Protein AF-W7BYI8-F1 (afdb_monomer_lite)

Radius of gyration: 18.44 Å; chains: 1; bounding box: 50×30×49 Å

InterPro domains:
  IPR001958 Tetracycline resistance protein TetA/multidrug resistance protein MdtG-like [PR01035] (19-40)
  IPR001958 Tetracycline resistance protein TetA/multidrug resistance protein MdtG-like [PR01035] (49-71)
  IPR011701 Major facilitator superfamily [PF07690] (4-101)
  IPR020846 Major facilitator superfamily domain [PS50850] (1-106)
  IPR036259 MFS transporter superfamily [G3DSA:1.20.1250.20] (1-106)
  IPR036259 MFS transporter superfamily [SSF103473] (2-103)

Foldseek 3Di:
DVVVVCVVDPDPVVVVVVVVVCVVCVCVLVVVLLLLVQPDDPVCSVVVVVVSVVCVVVCVVVLCVVQVVQCVPPNNCRSVVVVVVVVVVVVVCCVPPPDDSDDPDD

Structure (mmCIF, N/CA/C/O backbone):
data_AF-W7BYI8-F1
#
_entry.id   AF-W7BYI8-F1
#
loop_
_atom_site.group_PDB
_atom_site.id
_atom_site.type_symbol
_atom_site.label_atom_id
_atom_site.label_alt_id
_atom_site.label_comp_id
_atom_site.label_asym_id
_atom_site.label_entity_id
_atom_site.label_seq_id
_atom_site.pdbx_PDB_ins_code
_atom_site.Cartn_x
_atom_site.Cartn_y
_atom_site.Cartn_z
_atom_site.occupancy
_atom_site.B_iso_or_equiv
_atom_site.auth_seq_id
_atom_site.auth_comp_id
_atom_site.auth_asym_id
_atom_site.auth_atom_id
_atom_site.pdbx_PDB_model_num
ATOM 1 N N . MET A 1 1 ? 19.521 18.138 -16.900 1.00 53.38 1 MET A N 1
ATOM 2 C CA . MET A 1 1 ? 20.065 16.925 -17.551 1.00 53.38 1 MET A CA 1
ATOM 3 C C . MET A 1 1 ? 19.150 15.713 -17.394 1.00 53.38 1 MET A C 1
ATOM 5 O O . MET A 1 1 ? 18.642 15.268 -18.409 1.00 53.38 1 MET A O 1
ATOM 9 N N . GLY A 1 2 ? 18.841 15.229 -16.179 1.00 57.44 2 GLY A N 1
ATOM 10 C CA . GLY A 1 2 ? 17.956 14.059 -15.981 1.00 57.44 2 GLY A CA 1
ATOM 11 C C . GLY A 1 2 ? 16.568 14.185 -16.628 1.00 57.44 2 GLY A C 1
ATOM 12 O O . GLY A 1 2 ? 16.195 13.345 -17.437 1.00 57.44 2 GLY A O 1
ATOM 13 N N . PHE A 1 3 ? 15.856 15.294 -16.388 1.00 60.09 3 PHE A N 1
ATOM 14 C CA . PHE A 1 3 ? 14.568 15.586 -17.045 1.00 60.09 3 PHE A CA 1
ATOM 15 C C . PHE A 1 3 ? 14.652 15.672 -18.580 1.00 60.09 3 PHE A C 1
ATOM 17 O O . PHE A 1 3 ? 13.682 15.387 -19.270 1.00 60.09 3 PHE A O 1
ATOM 24 N N . PHE A 1 4 ? 15.823 16.027 -19.114 1.00 56.53 4 PHE A N 1
ATOM 25 C CA . PHE A 1 4 ? 16.066 16.151 -20.552 1.00 56.53 4 PHE A CA 1
ATOM 26 C C . PHE A 1 4 ? 16.215 14.771 -21.214 1.00 56.53 4 PHE A C 1
ATOM 28 O O . PHE A 1 4 ? 15.700 14.549 -22.302 1.00 56.53 4 PHE A O 1
ATOM 35 N N . VAL A 1 5 ? 16.857 13.823 -20.520 1.00 59.41 5 VAL A N 1
ATOM 36 C CA . VAL A 1 5 ? 16.989 12.417 -20.945 1.00 59.41 5 VAL A CA 1
ATOM 37 C C . VAL A 1 5 ? 15.654 11.676 -20.820 1.00 59.41 5 VAL A C 1
ATOM 3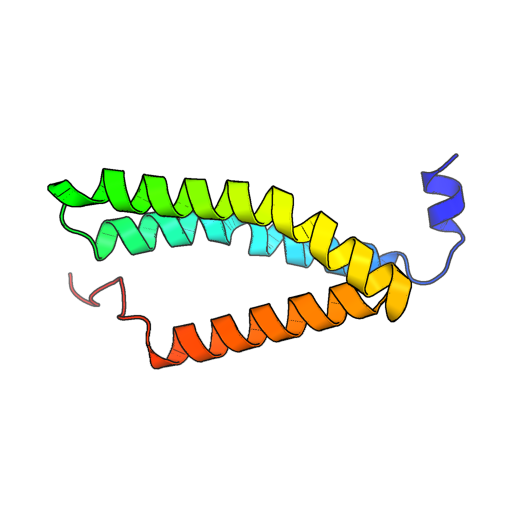9 O O . VAL A 1 5 ? 15.285 10.930 -21.722 1.00 59.41 5 VAL A O 1
ATOM 42 N N . PHE A 1 6 ? 14.883 11.947 -19.760 1.00 58.19 6 PHE A N 1
ATOM 43 C CA . PHE A 1 6 ? 13.503 11.469 -19.625 1.00 58.19 6 PHE A CA 1
ATOM 44 C C . PHE A 1 6 ? 12.610 11.963 -20.778 1.00 58.19 6 PHE A C 1
ATOM 46 O O . PHE A 1 6 ? 11.805 11.187 -21.276 1.00 58.19 6 PHE A O 1
ATOM 53 N N . GLY A 1 7 ? 12.810 13.206 -21.244 1.00 59.34 7 GLY A N 1
ATOM 54 C CA . GLY A 1 7 ? 12.135 13.846 -22.388 1.00 59.34 7 GLY A CA 1
ATOM 55 C C . GLY A 1 7 ? 12.207 13.099 -23.723 1.00 59.34 7 GLY A C 1
ATOM 56 O O . GLY A 1 7 ? 11.279 13.180 -24.524 1.00 59.34 7 GLY A O 1
ATOM 57 N N . ILE A 1 8 ? 13.313 12.391 -23.964 1.00 64.12 8 ILE A N 1
ATOM 58 C CA . ILE A 1 8 ? 13.640 11.760 -25.254 1.00 64.12 8 ILE A CA 1
ATOM 59 C C . ILE A 1 8 ? 13.187 10.284 -25.285 1.00 64.12 8 ILE A C 1
ATOM 61 O O . ILE A 1 8 ? 13.002 9.710 -26.358 1.00 64.12 8 ILE A O 1
ATOM 65 N N . GLY A 1 9 ? 12.968 9.667 -24.117 1.00 56.25 9 GLY A N 1
ATOM 66 C CA . GLY A 1 9 ? 12.495 8.288 -23.979 1.00 56.25 9 GLY A CA 1
ATOM 67 C C . GLY A 1 9 ? 10.972 8.179 -24.098 1.00 56.25 9 GLY A C 1
ATOM 68 O O . GLY A 1 9 ? 10.229 8.850 -23.385 1.00 56.25 9 GLY A O 1
ATOM 69 N N . GLY A 1 10 ? 10.495 7.328 -25.008 1.00 66.19 10 GLY A N 1
ATOM 70 C CA . GLY A 1 10 ? 9.071 7.150 -25.296 1.00 66.19 10 GLY A CA 1
ATOM 71 C C . GLY A 1 10 ? 8.201 6.800 -24.077 1.00 66.19 10 GLY A C 1
ATOM 72 O O . GLY A 1 10 ? 8.622 6.082 -23.174 1.00 66.19 10 GLY A O 1
ATOM 73 N N . ALA A 1 11 ? 6.954 7.292 -24.125 1.00 66.69 11 ALA A N 1
ATOM 74 C CA . ALA A 1 11 ? 5.849 7.108 -23.170 1.00 66.69 11 ALA A CA 1
ATOM 75 C C . ALA A 1 11 ? 5.918 7.864 -21.821 1.00 66.69 11 ALA A C 1
ATOM 77 O O . ALA A 1 11 ? 5.249 7.480 -20.865 1.00 66.69 11 ALA A O 1
ATOM 78 N N . LEU A 1 12 ? 6.607 9.012 -21.749 1.00 74.19 12 LEU A N 1
ATOM 79 C CA . LEU A 1 12 ? 6.528 9.944 -20.604 1.00 74.19 12 LEU A CA 1
ATOM 80 C C . LEU A 1 12 ? 5.102 10.280 -20.154 1.00 74.19 12 LEU A C 1
ATOM 82 O O . LEU A 1 12 ? 4.831 10.398 -18.962 1.00 74.19 12 LEU A O 1
ATOM 86 N N . TRP A 1 13 ? 4.189 10.437 -21.110 1.00 79.44 13 TRP A N 1
ATOM 87 C CA . TRP A 1 13 ? 2.795 10.748 -20.819 1.00 79.44 13 TRP A CA 1
ATOM 88 C C . TRP A 1 13 ? 2.126 9.657 -19.967 1.00 79.44 13 TRP A C 1
ATOM 90 O O . TRP A 1 13 ? 1.285 9.986 -19.138 1.00 79.44 13 TRP A O 1
ATOM 100 N N . VAL A 1 14 ? 2.532 8.385 -20.106 1.00 77.31 14 VAL A N 1
ATOM 101 C CA . VAL A 1 14 ? 2.022 7.263 -19.297 1.00 77.31 14 VAL A CA 1
ATOM 102 C C . VAL A 1 14 ? 2.487 7.400 -17.852 1.00 77.31 14 VAL A C 1
ATOM 104 O O . VAL A 1 14 ? 1.702 7.192 -16.931 1.00 77.31 14 VAL A O 1
ATOM 107 N N . LEU A 1 15 ? 3.741 7.806 -17.639 1.00 79.56 15 LEU A N 1
ATOM 108 C CA . LEU A 1 15 ? 4.270 8.073 -16.299 1.00 79.56 15 LEU A CA 1
ATOM 109 C C . LEU A 1 15 ? 3.546 9.251 -15.639 1.00 79.56 15 LEU A C 1
ATOM 111 O O . LEU A 1 15 ? 3.180 9.167 -14.467 1.00 79.56 15 LEU A O 1
ATOM 115 N N . PHE A 1 16 ? 3.300 10.330 -16.388 1.00 83.31 16 PHE A N 1
ATOM 116 C CA . PHE A 1 16 ? 2.522 11.467 -15.892 1.00 83.31 16 PHE A CA 1
ATOM 117 C C . PHE A 1 16 ? 1.078 11.077 -15.573 1.00 83.31 16 PHE A C 1
ATOM 119 O O . PHE A 1 16 ? 0.594 11.410 -14.495 1.00 83.31 16 PHE A O 1
ATOM 126 N N . ALA A 1 17 ? 0.411 10.333 -16.459 1.00 83.12 17 ALA A N 1
ATOM 127 C CA . ALA A 1 17 ? -0.938 9.829 -16.222 1.00 83.12 17 ALA A CA 1
ATOM 128 C C . ALA A 1 17 ? -0.991 8.948 -14.964 1.00 83.12 17 ALA A C 1
ATOM 130 O O . ALA A 1 17 ? -1.844 9.162 -14.106 1.00 83.12 17 ALA A O 1
ATOM 131 N N . GLY A 1 18 ? -0.032 8.030 -14.804 1.00 82.00 18 GLY A N 1
ATOM 132 C CA . GLY A 1 18 ? 0.096 7.203 -13.604 1.00 82.00 18 GLY A CA 1
ATOM 133 C C . GLY A 1 18 ? 0.250 8.037 -12.332 1.00 82.00 18 GLY A C 1
ATOM 134 O O . GLY A 1 18 ? -0.449 7.797 -11.354 1.00 82.00 18 GLY A O 1
ATOM 135 N N . ARG A 1 19 ? 1.085 9.081 -12.359 1.00 83.12 19 ARG A N 1
ATOM 136 C CA . ARG A 1 19 ? 1.290 9.967 -11.202 1.00 83.12 19 ARG A CA 1
ATOM 137 C C . ARG A 1 19 ? 0.084 10.826 -10.858 1.00 83.12 19 ARG A C 1
ATOM 139 O O . ARG A 1 19 ? -0.152 11.086 -9.682 1.00 83.12 19 ARG A O 1
ATOM 146 N N . ILE A 1 20 ? -0.674 11.259 -11.860 1.00 86.00 20 ILE A N 1
ATOM 147 C CA . ILE A 1 20 ? -1.932 11.976 -11.641 1.00 86.00 20 ILE A CA 1
ATOM 148 C C . ILE A 1 20 ? -2.936 11.049 -10.955 1.00 86.00 20 ILE A C 1
ATOM 150 O O . ILE A 1 20 ? -3.539 11.447 -9.961 1.00 86.00 20 ILE A O 1
ATOM 154 N N . ILE A 1 21 ? -3.075 9.811 -11.439 1.00 83.56 21 ILE A N 1
ATOM 155 C CA . ILE A 1 21 ? -3.959 8.812 -10.827 1.00 83.56 21 ILE A CA 1
ATOM 156 C C . ILE A 1 21 ? -3.521 8.533 -9.386 1.00 83.56 21 ILE A C 1
ATOM 158 O O . ILE A 1 21 ? -4.346 8.651 -8.484 1.00 83.56 21 ILE A O 1
ATOM 162 N N . GLU A 1 22 ? -2.231 8.262 -9.154 1.00 79.75 22 GLU A N 1
ATOM 163 C CA . GLU A 1 22 ? -1.682 8.064 -7.804 1.00 79.75 22 GLU A CA 1
ATOM 164 C C . GLU A 1 22 ? -1.991 9.256 -6.891 1.00 79.75 22 GLU A C 1
ATOM 166 O O . GLU A 1 22 ? -2.456 9.063 -5.768 1.00 79.75 22 GLU A O 1
ATOM 171 N N . GLY A 1 23 ? -1.799 10.484 -7.382 1.00 82.31 23 GLY A N 1
ATOM 172 C CA . GLY A 1 23 ? -2.087 11.708 -6.639 1.00 82.31 23 GLY A CA 1
ATOM 173 C C . GLY A 1 23 ? -3.560 11.844 -6.254 1.00 82.31 23 GLY A C 1
ATOM 174 O O . GLY A 1 23 ? -3.862 12.143 -5.100 1.00 82.31 23 GLY A O 1
ATOM 175 N N . ILE A 1 24 ? -4.478 11.562 -7.183 1.00 83.75 24 ILE A N 1
ATOM 176 C CA . ILE A 1 24 ? -5.927 11.578 -6.920 1.00 83.75 24 ILE A CA 1
ATOM 177 C C . ILE A 1 24 ? -6.296 10.509 -5.881 1.00 83.75 24 ILE A C 1
ATOM 179 O O . ILE A 1 24 ? -7.089 10.769 -4.978 1.00 83.75 24 ILE A O 1
ATOM 183 N N . THR A 1 25 ? -5.682 9.326 -5.958 1.00 80.94 25 THR A N 1
ATOM 184 C CA . THR A 1 25 ? -5.889 8.242 -4.983 1.00 80.94 25 THR A CA 1
ATOM 185 C C . THR A 1 25 ? -5.126 8.435 -3.668 1.00 80.94 25 THR A C 1
ATOM 187 O O . THR A 1 25 ? -5.336 7.686 -2.720 1.00 80.94 25 THR A O 1
ATOM 190 N N . GLY A 1 26 ? -4.264 9.448 -3.554 1.00 75.81 26 GLY A N 1
ATOM 191 C CA . GLY A 1 26 ? -3.394 9.641 -2.389 1.00 75.81 26 GLY A CA 1
ATOM 192 C C . GLY A 1 26 ? -4.143 9.894 -1.074 1.00 75.81 26 GLY A C 1
ATOM 193 O O . GLY A 1 26 ? -3.597 9.668 0.005 1.00 75.81 26 GLY A O 1
ATOM 194 N N . GLY A 1 27 ? -5.410 10.315 -1.145 1.00 79.00 27 GLY A N 1
ATOM 195 C CA . GLY A 1 27 ? -6.265 10.565 0.019 1.00 79.00 27 GLY A CA 1
ATOM 196 C C . GLY A 1 27 ? -6.778 9.314 0.745 1.00 79.00 27 GLY A C 1
ATOM 197 O O . GLY A 1 27 ? -7.407 9.454 1.794 1.00 79.00 27 GLY A O 1
ATOM 198 N N . SER A 1 28 ? -6.516 8.100 0.242 1.00 82.00 28 SER A N 1
ATOM 199 C CA . SER A 1 28 ? -7.087 6.858 0.790 1.00 82.00 28 SER A CA 1
ATOM 200 C C . SER A 1 28 ? -6.783 6.627 2.272 1.00 82.00 28 SER A C 1
ATOM 202 O O . SER A 1 28 ? -7.627 6.096 2.988 1.00 82.00 28 SER A O 1
ATOM 204 N N . ILE A 1 29 ? -5.614 7.051 2.763 1.00 82.94 29 ILE A N 1
ATOM 205 C CA . ILE A 1 29 ? -5.254 6.896 4.182 1.00 82.94 29 ILE A CA 1
ATOM 206 C C . ILE A 1 29 ? -6.214 7.698 5.071 1.00 82.94 29 ILE A C 1
ATOM 208 O O . ILE A 1 29 ? -6.736 7.162 6.046 1.00 82.94 29 ILE A O 1
ATOM 212 N N . SER A 1 30 ? -6.512 8.949 4.712 1.00 85.31 30 SER A N 1
ATOM 213 C CA . SER A 1 30 ? -7.465 9.786 5.451 1.00 85.31 30 SER A CA 1
ATOM 214 C C . SER A 1 30 ? -8.868 9.175 5.461 1.00 85.31 30 SER A C 1
ATOM 216 O O . SER A 1 30 ? -9.530 9.177 6.498 1.00 85.31 30 SER A O 1
ATOM 218 N N . THR A 1 31 ? -9.300 8.590 4.339 1.00 86.88 31 THR A N 1
ATOM 219 C CA . THR A 1 31 ? -10.578 7.869 4.245 1.00 86.88 31 THR A CA 1
ATOM 220 C C . THR A 1 31 ? -10.613 6.644 5.159 1.00 86.88 31 THR A C 1
ATOM 222 O O . THR A 1 31 ? -11.620 6.421 5.822 1.00 86.88 31 THR A O 1
ATOM 225 N N . ILE A 1 32 ? -9.518 5.882 5.259 1.00 85.81 32 ILE A N 1
ATOM 226 C CA . ILE A 1 32 ? -9.414 4.729 6.172 1.00 85.81 32 ILE A CA 1
ATOM 227 C C . ILE A 1 32 ? -9.564 5.175 7.631 1.00 85.81 32 ILE A C 1
ATOM 229 O O . ILE A 1 32 ? -10.304 4.552 8.393 1.00 85.81 32 ILE A O 1
ATOM 233 N N . PHE A 1 33 ? -8.899 6.261 8.032 1.00 87.31 33 PHE A N 1
ATOM 234 C CA . PHE A 1 33 ? -9.033 6.792 9.391 1.00 87.31 33 PHE A CA 1
ATOM 235 C C . PHE A 1 33 ? -10.456 7.277 9.690 1.00 87.31 33 PHE A C 1
ATOM 237 O O . PHE A 1 33 ? -10.964 6.989 10.773 1.00 87.31 33 PHE A O 1
ATOM 244 N N . ALA A 1 34 ? -11.109 7.959 8.742 1.00 88.06 34 ALA A N 1
ATOM 245 C CA . ALA A 1 34 ? -12.507 8.371 8.877 1.00 88.06 34 ALA A CA 1
ATOM 246 C C . ALA A 1 34 ? -13.441 7.156 9.015 1.00 88.06 34 ALA A C 1
ATOM 248 O O . ALA A 1 34 ? -14.202 7.073 9.973 1.00 88.06 34 ALA A O 1
ATOM 249 N N . TYR A 1 35 ? -13.284 6.157 8.143 1.00 87.69 35 TYR A N 1
ATOM 250 C CA . TYR A 1 35 ? -14.040 4.907 8.191 1.00 87.69 35 TYR A CA 1
ATOM 251 C C . TYR A 1 35 ? -13.922 4.218 9.558 1.00 87.69 35 TYR A C 1
ATOM 253 O O . TYR A 1 35 ? -14.929 3.905 10.193 1.00 87.69 35 TYR A O 1
ATOM 261 N N . PHE A 1 36 ? -12.696 4.028 10.064 1.00 86.06 36 PHE A N 1
ATOM 262 C CA . PHE A 1 36 ? -12.489 3.426 11.384 1.00 86.06 36 PHE A CA 1
ATOM 263 C C . PHE A 1 36 ? -13.010 4.299 12.525 1.00 86.06 36 PHE A C 1
ATOM 265 O O . PHE A 1 36 ? -13.415 3.750 13.549 1.00 86.06 36 PHE A O 1
ATOM 272 N N . ALA A 1 37 ? -13.023 5.625 12.378 1.00 86.50 37 ALA A N 1
ATOM 273 C CA . ALA A 1 37 ? -13.652 6.502 13.358 1.00 86.50 37 ALA A CA 1
ATOM 274 C C . ALA A 1 37 ? -15.161 6.227 13.453 1.00 86.50 37 ALA A C 1
ATOM 276 O O . ALA A 1 37 ? -15.682 6.139 14.566 1.00 86.50 37 ALA A O 1
ATOM 277 N N . ASP A 1 38 ? -15.834 6.034 12.320 1.00 86.38 38 ASP A N 1
ATOM 278 C CA . ASP A 1 38 ? -17.287 5.849 12.262 1.00 86.38 38 ASP A CA 1
ATOM 279 C C . ASP A 1 38 ? -17.730 4.486 12.813 1.00 86.38 38 ASP A C 1
ATOM 281 O O . ASP A 1 38 ? -18.702 4.411 13.566 1.00 86.38 38 ASP A O 1
ATOM 285 N N . ILE A 1 39 ? -16.988 3.411 12.518 1.00 84.75 39 ILE A N 1
ATOM 286 C CA . ILE A 1 39 ? -17.379 2.044 12.913 1.00 84.75 39 ILE A CA 1
ATOM 287 C C . ILE A 1 39 ? -16.850 1.594 14.288 1.00 84.75 39 ILE A C 1
ATOM 289 O O . ILE A 1 39 ? -17.268 0.554 14.798 1.00 84.75 39 ILE A O 1
ATOM 293 N N . THR A 1 40 ? -15.909 2.332 14.893 1.00 85.94 40 THR A N 1
ATOM 294 C CA . THR A 1 40 ? -15.218 1.908 16.127 1.00 85.94 40 THR A CA 1
ATOM 295 C C . THR A 1 40 ? -15.668 2.722 17.348 1.00 85.94 40 THR A C 1
ATOM 297 O O . THR A 1 40 ? -15.618 3.959 17.300 1.00 85.94 40 THR A O 1
ATOM 300 N N . PRO A 1 41 ? -15.998 2.068 18.484 1.00 86.38 41 PRO A N 1
ATOM 301 C CA . PRO A 1 41 ? -16.289 2.744 19.748 1.00 86.38 41 PRO A CA 1
ATOM 302 C C . PRO A 1 41 ? -15.153 3.680 20.203 1.00 86.38 41 PRO A C 1
ATOM 304 O O . PRO A 1 41 ? -13.977 3.322 20.037 1.00 86.38 41 PRO A O 1
ATOM 307 N N . PRO A 1 42 ? -15.460 4.849 20.801 1.00 85.00 42 PRO A N 1
ATOM 308 C CA . PRO A 1 42 ? -14.468 5.863 21.170 1.00 85.00 42 PRO A CA 1
ATOM 309 C C . PRO A 1 42 ? -13.296 5.333 22.001 1.00 85.00 42 PRO A C 1
ATOM 311 O O . PRO A 1 42 ? -12.156 5.742 21.788 1.00 85.00 42 PRO A O 1
ATOM 314 N N . GLU A 1 43 ? -13.555 4.379 22.894 1.00 88.94 43 GLU A N 1
ATOM 315 C CA . GLU A 1 43 ? -12.570 3.809 23.818 1.00 88.94 43 GLU A CA 1
ATOM 316 C C . GLU A 1 43 ? -11.514 2.963 23.092 1.00 88.94 43 GLU A C 1
ATOM 318 O O . GLU A 1 43 ? -10.401 2.789 23.588 1.00 88.94 43 GLU A O 1
ATOM 323 N N . GLN A 1 44 ? -11.844 2.435 21.908 1.00 89.62 44 GLN A N 1
ATOM 324 C CA . GLN A 1 44 ? -10.955 1.569 21.131 1.00 89.62 44 GLN A CA 1
ATOM 325 C C . GLN A 1 44 ? -10.302 2.281 19.940 1.00 89.62 44 GLN A C 1
ATOM 327 O O . GLN A 1 44 ? -9.321 1.762 19.403 1.00 89.62 44 GLN A O 1
ATOM 332 N N . ARG A 1 45 ? -10.772 3.471 19.536 1.00 87.12 45 ARG A N 1
ATOM 333 C CA . ARG A 1 45 ? -10.272 4.194 18.347 1.00 87.12 45 ARG A CA 1
ATOM 334 C C . ARG A 1 45 ? -8.755 4.359 18.335 1.00 87.12 45 ARG A C 1
ATOM 336 O O . ARG A 1 45 ? -8.120 4.048 17.332 1.00 87.12 45 ARG A O 1
ATOM 343 N N . THR A 1 46 ? -8.160 4.746 19.464 1.00 89.56 46 THR A N 1
ATOM 344 C CA . THR A 1 46 ? -6.701 4.905 19.590 1.00 89.56 46 THR A CA 1
ATOM 345 C C . THR A 1 46 ? -5.947 3.617 19.258 1.00 89.56 46 THR A C 1
ATOM 347 O O . THR A 1 46 ? -4.917 3.658 18.588 1.00 89.56 46 THR A O 1
ATOM 350 N N . LYS A 1 47 ? -6.478 2.455 19.663 1.00 90.12 47 LYS A N 1
ATOM 351 C CA . LYS A 1 47 ? -5.884 1.151 19.348 1.00 90.12 47 LYS A CA 1
ATOM 352 C C . LYS A 1 47 ? -5.940 0.877 17.845 1.00 90.12 47 LYS A C 1
ATOM 354 O O . LYS A 1 47 ? -4.920 0.516 17.268 1.00 90.12 47 LYS A O 1
ATOM 359 N N . TYR A 1 48 ? -7.096 1.064 17.206 1.00 88.50 48 TYR A N 1
ATOM 360 C CA . TYR A 1 48 ? -7.251 0.829 15.763 1.00 88.50 48 TYR A CA 1
ATOM 361 C C . TYR A 1 48 ? -6.420 1.802 14.921 1.00 88.50 48 TYR A C 1
ATOM 363 O O . TYR A 1 48 ? -5.755 1.379 13.980 1.00 88.50 48 TYR A O 1
ATOM 371 N N . PHE A 1 49 ? -6.358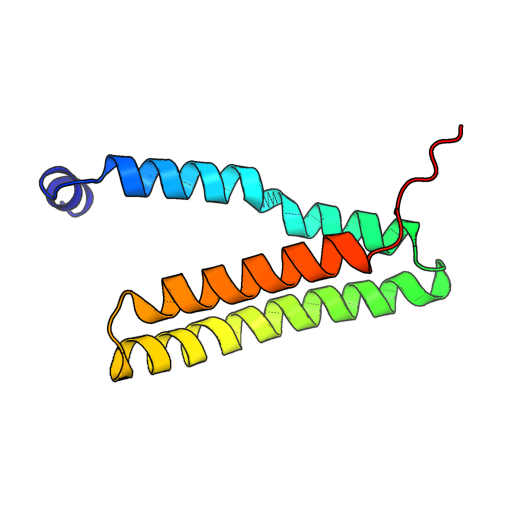 3.078 15.300 1.00 90.62 49 PHE A N 1
ATOM 372 C CA . PHE A 1 49 ? -5.499 4.061 14.634 1.00 90.62 49 PHE A CA 1
ATOM 373 C C . PHE A 1 49 ? -4.011 3.718 14.781 1.00 90.62 49 PHE A C 1
ATOM 375 O O . PHE A 1 49 ? -3.237 3.875 13.831 1.00 90.62 49 PHE A O 1
ATOM 382 N N . GLY A 1 50 ? -3.620 3.181 15.941 1.00 92.12 50 GLY A N 1
ATOM 383 C CA . GLY A 1 50 ? -2.294 2.610 16.162 1.00 92.12 50 GLY A CA 1
ATOM 384 C C . GLY A 1 50 ? -1.996 1.439 15.221 1.00 92.12 50 GLY A C 1
ATOM 385 O O . GLY A 1 50 ? -0.929 1.408 14.614 1.00 92.12 50 GLY A O 1
ATOM 386 N N . TRP A 1 51 ? -2.950 0.521 15.027 1.00 91.56 51 TRP A N 1
ATOM 387 C CA . TRP A 1 51 ? -2.813 -0.589 14.075 1.00 91.56 51 TRP A CA 1
ATOM 388 C C . TRP A 1 51 ? -2.682 -0.120 12.627 1.00 91.56 51 TRP A C 1
ATOM 390 O O . TRP A 1 51 ? -1.788 -0.594 11.930 1.00 91.56 51 TRP A O 1
ATOM 400 N N . VAL A 1 52 ? -3.509 0.833 12.184 1.00 90.50 52 VAL A N 1
ATOM 401 C CA . VAL A 1 52 ? -3.413 1.413 10.831 1.00 90.50 52 VAL A CA 1
ATOM 402 C C . VAL A 1 52 ? -2.025 2.023 10.609 1.00 90.50 52 VAL A C 1
ATOM 404 O O . VAL A 1 52 ? -1.381 1.758 9.594 1.00 90.50 52 VAL A O 1
ATOM 407 N N . SER A 1 53 ? -1.517 2.766 11.596 1.00 89.94 53 SER A N 1
ATOM 408 C CA . SER A 1 53 ? -0.182 3.377 11.539 1.00 89.94 53 SER A CA 1
ATOM 409 C C . SER A 1 53 ? 0.941 2.331 11.535 1.00 89.94 53 SER A C 1
ATOM 411 O O . SER A 1 53 ? 1.903 2.450 10.775 1.00 89.94 53 SER A O 1
ATOM 413 N N . ALA A 1 54 ? 0.809 1.273 12.339 1.00 93.19 54 ALA A N 1
ATOM 414 C CA . ALA A 1 54 ? 1.764 0.169 12.378 1.00 93.19 54 ALA A CA 1
ATOM 415 C C . ALA A 1 54 ? 1.803 -0.598 11.048 1.00 93.19 54 ALA A C 1
ATOM 417 O O . ALA A 1 54 ? 2.886 -0.909 10.555 1.00 93.19 54 ALA A O 1
ATOM 418 N N . MET A 1 55 ? 0.643 -0.854 10.435 1.00 91.19 55 MET A N 1
ATOM 419 C CA . MET A 1 55 ? 0.556 -1.488 9.118 1.00 91.19 55 MET A CA 1
ATOM 420 C C . MET A 1 55 ? 1.168 -0.615 8.021 1.00 91.19 55 MET A C 1
ATOM 422 O O . MET A 1 55 ? 1.882 -1.142 7.172 1.00 91.19 55 MET A O 1
ATOM 426 N N . ALA A 1 56 ? 0.964 0.706 8.057 1.00 89.19 56 ALA A N 1
ATOM 427 C CA . ALA A 1 56 ? 1.595 1.629 7.110 1.00 89.19 56 ALA A CA 1
ATOM 428 C C . ALA A 1 56 ? 3.133 1.603 7.217 1.00 89.19 56 ALA A C 1
ATOM 430 O O . ALA A 1 56 ? 3.835 1.515 6.204 1.00 89.19 56 ALA A O 1
ATOM 431 N N . GLY A 1 57 ? 3.663 1.610 8.445 1.00 90.25 57 GLY A N 1
ATOM 432 C CA . GLY A 1 57 ? 5.101 1.485 8.697 1.00 90.25 57 GLY A CA 1
ATOM 433 C C . GLY A 1 57 ? 5.655 0.130 8.255 1.00 90.25 57 GLY A C 1
ATOM 434 O O . GLY A 1 57 ? 6.621 0.068 7.497 1.00 90.25 57 GLY A O 1
ATOM 435 N N . ALA A 1 58 ? 5.006 -0.963 8.659 1.00 93.62 58 ALA A N 1
ATOM 436 C CA . ALA A 1 58 ? 5.415 -2.316 8.290 1.00 93.62 58 ALA A CA 1
ATOM 437 C C . ALA A 1 58 ? 5.362 -2.532 6.769 1.00 93.62 58 ALA A C 1
ATOM 439 O O . ALA A 1 58 ? 6.295 -3.088 6.191 1.00 93.62 58 ALA A O 1
ATOM 440 N N . GLY A 1 59 ? 4.315 -2.038 6.104 1.00 90.19 59 GLY A N 1
ATOM 441 C CA . GLY A 1 59 ? 4.173 -2.079 4.650 1.00 90.19 59 GLY A CA 1
ATOM 442 C C . GLY A 1 59 ? 5.280 -1.311 3.929 1.00 90.19 59 GLY A C 1
ATOM 443 O O . GLY A 1 59 ? 5.798 -1.794 2.927 1.00 90.19 59 GLY A O 1
ATOM 444 N N . SER A 1 60 ? 5.715 -0.172 4.475 1.00 89.50 60 SER A N 1
ATOM 445 C CA . SER A 1 60 ? 6.823 0.614 3.910 1.00 89.50 60 SER A CA 1
ATOM 446 C C . SER A 1 60 ? 8.169 -0.115 3.970 1.00 89.50 60 SER A C 1
ATOM 448 O O . SER A 1 60 ? 9.028 0.124 3.128 1.00 89.50 60 SER A O 1
ATOM 450 N N . ILE A 1 61 ? 8.355 -1.016 4.940 1.00 93.94 61 ILE A N 1
ATOM 451 C CA . ILE A 1 61 ? 9.564 -1.842 5.066 1.00 93.94 61 ILE A CA 1
ATOM 452 C C . ILE A 1 61 ? 9.449 -3.088 4.182 1.00 93.94 61 ILE A C 1
ATOM 454 O O . ILE A 1 61 ? 10.346 -3.385 3.398 1.00 93.94 61 ILE A O 1
ATOM 458 N N . MET A 1 62 ? 8.330 -3.809 4.282 1.00 93.19 62 MET A N 1
ATOM 459 C CA . MET A 1 62 ? 8.122 -5.063 3.554 1.00 93.19 62 MET A CA 1
ATOM 460 C C . MET A 1 62 ? 7.965 -4.849 2.045 1.00 93.19 62 MET A C 1
ATOM 462 O O . MET A 1 62 ? 8.410 -5.687 1.263 1.00 93.19 62 MET A O 1
ATOM 466 N N . GLY A 1 63 ? 7.362 -3.734 1.625 1.00 89.56 63 GLY A N 1
ATOM 467 C CA . GLY A 1 63 ? 7.088 -3.419 0.223 1.00 89.56 63 GLY A CA 1
ATOM 468 C C . GLY A 1 63 ? 8.347 -3.422 -0.650 1.00 89.56 63 GLY A C 1
ATOM 469 O O . GLY A 1 63 ? 8.407 -4.211 -1.595 1.00 89.56 63 GLY A O 1
ATOM 470 N N . PRO A 1 64 ? 9.381 -2.615 -0.338 1.00 91.94 64 PRO A N 1
ATOM 471 C CA . PRO A 1 64 ? 10.640 -2.614 -1.081 1.00 91.94 64 PRO A CA 1
ATOM 472 C C . PRO A 1 64 ? 11.374 -3.955 -1.033 1.00 91.94 64 PRO A C 1
ATOM 474 O O . PRO A 1 64 ? 11.944 -4.368 -2.040 1.00 91.94 64 PRO A O 1
ATOM 477 N N . THR A 1 65 ? 11.343 -4.665 0.099 1.00 93.62 65 THR A N 1
ATOM 478 C CA . THR A 1 65 ? 11.991 -5.978 0.226 1.00 93.62 65 THR A CA 1
ATOM 479 C C . THR A 1 65 ? 11.346 -7.011 -0.696 1.00 93.62 65 THR A C 1
ATOM 481 O O . THR A 1 65 ? 12.039 -7.642 -1.494 1.00 93.62 65 THR A O 1
ATOM 484 N N . ILE A 1 66 ? 10.020 -7.159 -0.639 1.00 93.06 66 ILE A N 1
ATOM 485 C CA . ILE A 1 66 ? 9.279 -8.105 -1.485 1.00 93.06 66 ILE A CA 1
ATOM 486 C C . ILE A 1 66 ? 9.376 -7.682 -2.954 1.00 93.06 66 ILE A C 1
ATOM 488 O O . ILE A 1 66 ? 9.650 -8.513 -3.819 1.00 93.06 66 ILE A O 1
ATOM 492 N N . GLY A 1 67 ? 9.223 -6.388 -3.242 1.00 90.94 67 GLY A N 1
ATOM 493 C CA . GLY A 1 67 ? 9.350 -5.846 -4.593 1.00 90.94 67 GLY A CA 1
ATOM 494 C C . GLY A 1 67 ? 10.737 -6.073 -5.194 1.00 90.94 67 GLY A C 1
ATOM 495 O O . GLY A 1 67 ? 10.842 -6.473 -6.349 1.00 90.94 67 GLY A O 1
ATOM 496 N N . GLY A 1 68 ? 11.805 -5.896 -4.414 1.00 91.12 68 GLY A N 1
ATOM 497 C CA . GLY A 1 68 ? 13.177 -6.149 -4.858 1.00 91.12 68 GLY A CA 1
ATOM 498 C C . GLY A 1 68 ? 13.438 -7.625 -5.168 1.00 91.12 68 GLY A C 1
ATOM 499 O O . GLY A 1 68 ? 14.034 -7.946 -6.198 1.00 91.12 68 GLY A O 1
ATOM 500 N N . LEU A 1 69 ? 12.936 -8.532 -4.325 1.00 93.06 69 LEU A N 1
ATOM 501 C CA . LEU A 1 69 ? 13.040 -9.978 -4.556 1.00 93.06 69 LEU A CA 1
ATOM 502 C C . LEU A 1 69 ? 12.271 -10.409 -5.812 1.00 93.06 69 LEU A C 1
ATOM 504 O O . LEU A 1 69 ? 12.799 -11.153 -6.640 1.00 93.06 69 LEU A O 1
ATOM 508 N N . LEU A 1 70 ? 11.051 -9.897 -5.993 1.00 91.50 70 LEU A N 1
ATOM 509 C CA . LEU A 1 70 ? 10.245 -10.160 -7.187 1.00 91.50 70 LEU A CA 1
ATOM 510 C C . LEU A 1 70 ? 10.906 -9.603 -8.451 1.00 91.50 70 LEU A C 1
ATOM 512 O O . LEU A 1 70 ? 10.959 -10.299 -9.463 1.00 91.50 70 LEU A O 1
ATOM 516 N N . ALA A 1 71 ? 11.462 -8.390 -8.386 1.00 91.00 71 ALA A N 1
ATOM 517 C CA . ALA A 1 71 ? 12.171 -7.781 -9.507 1.00 91.00 71 ALA A CA 1
ATOM 518 C C . ALA A 1 71 ? 13.409 -8.589 -9.920 1.00 91.00 71 ALA A C 1
ATOM 520 O O . ALA A 1 71 ? 13.671 -8.740 -11.112 1.00 91.00 71 ALA A O 1
ATOM 521 N N . THR A 1 72 ? 14.143 -9.133 -8.944 1.00 91.19 72 THR A N 1
ATOM 522 C CA . THR A 1 72 ? 15.367 -9.912 -9.187 1.00 91.19 72 THR A CA 1
ATOM 523 C C . THR A 1 72 ? 15.071 -11.252 -9.863 1.00 91.19 72 THR A C 1
ATOM 525 O O . THR A 1 72 ? 15.814 -11.665 -10.749 1.00 91.19 72 THR A O 1
ATOM 528 N N . ASN A 1 73 ? 13.973 -11.914 -9.487 1.00 88.75 73 ASN A N 1
ATOM 529 C CA . ASN A 1 73 ? 13.671 -13.271 -9.954 1.00 88.75 73 ASN A CA 1
ATOM 530 C C . ASN A 1 73 ? 12.742 -13.318 -11.179 1.00 88.75 73 ASN A C 1
ATOM 532 O O . ASN A 1 73 ? 12.809 -14.268 -11.954 1.00 88.75 73 ASN A O 1
ATOM 536 N N . PHE A 1 74 ? 11.870 -12.318 -11.353 1.00 87.44 74 PHE A N 1
ATOM 537 C CA . PHE A 1 74 ? 10.807 -12.317 -12.371 1.00 87.44 74 PHE A CA 1
ATOM 538 C C . PHE A 1 74 ? 10.812 -11.068 -13.272 1.00 87.44 74 PHE A C 1
ATOM 540 O O . PHE A 1 74 ? 9.963 -10.940 -14.153 1.00 87.44 74 PHE A O 1
ATOM 547 N N . GLY A 1 75 ? 11.773 -10.157 -13.083 1.00 87.44 75 GLY A N 1
ATOM 548 C CA . GLY A 1 75 ? 11.933 -8.936 -13.872 1.00 87.44 75 GLY A CA 1
ATOM 549 C C . GLY A 1 75 ? 11.224 -7.709 -13.288 1.00 87.44 75 GLY A C 1
ATOM 550 O O . GLY A 1 75 ? 10.344 -7.801 -12.434 1.00 87.44 75 GLY A O 1
ATOM 551 N N . TYR A 1 76 ? 11.598 -6.522 -13.773 1.00 84.94 76 TYR A N 1
ATOM 552 C CA . TYR A 1 76 ? 11.190 -5.227 -13.203 1.00 84.94 76 TYR A CA 1
ATOM 553 C C . TYR A 1 76 ? 9.682 -4.938 -13.236 1.00 84.94 76 TYR A C 1
ATOM 555 O O . TYR A 1 76 ? 9.208 -4.078 -12.496 1.00 84.94 76 TYR A O 1
ATOM 563 N N . THR A 1 77 ? 8.917 -5.640 -14.072 1.00 85.44 77 THR A N 1
ATOM 564 C CA . THR A 1 77 ? 7.459 -5.485 -14.162 1.00 85.44 77 THR A CA 1
ATOM 565 C C . THR A 1 77 ? 6.699 -6.367 -13.171 1.00 85.44 77 THR A C 1
ATOM 567 O O . THR A 1 77 ? 5.551 -6.065 -12.850 1.00 85.44 77 THR A O 1
ATOM 570 N N . ALA A 1 78 ? 7.317 -7.423 -12.634 1.00 89.12 78 ALA A N 1
ATOM 571 C CA . ALA A 1 78 ? 6.655 -8.361 -11.729 1.00 89.12 78 ALA A CA 1
ATOM 572 C C . ALA A 1 78 ? 6.116 -7.713 -10.435 1.00 89.12 78 ALA A C 1
ATOM 574 O O . ALA A 1 78 ? 4.972 -8.002 -10.076 1.00 89.12 78 ALA A O 1
ATOM 575 N N . PRO A 1 79 ? 6.837 -6.792 -9.758 1.00 89.19 79 PRO A N 1
ATOM 576 C CA . PRO A 1 79 ? 6.308 -6.112 -8.573 1.00 89.19 79 PRO A CA 1
ATOM 577 C C . PRO A 1 79 ? 5.064 -5.264 -8.866 1.00 89.19 79 PRO A C 1
ATOM 579 O O . PRO A 1 79 ? 4.176 -5.173 -8.021 1.00 89.19 79 PRO A O 1
ATOM 582 N N . LEU A 1 80 ? 4.981 -4.672 -10.066 1.00 85.69 80 LEU A N 1
ATOM 583 C CA . LEU A 1 80 ? 3.840 -3.851 -10.484 1.00 85.69 80 LEU A CA 1
ATOM 584 C C . LEU A 1 80 ? 2.577 -4.707 -10.616 1.00 85.69 80 LEU A C 1
ATOM 586 O O . LEU A 1 80 ? 1.540 -4.370 -10.048 1.00 85.69 80 LEU A O 1
ATOM 590 N N . TYR A 1 81 ? 2.674 -5.845 -11.310 1.00 87.81 81 TYR A N 1
ATOM 591 C CA . TYR A 1 81 ? 1.549 -6.774 -11.442 1.00 87.81 81 TYR A CA 1
ATOM 592 C C . TYR A 1 81 ? 1.156 -7.397 -10.103 1.00 87.81 81 TYR A C 1
ATOM 594 O O . TYR A 1 81 ? -0.030 -7.523 -9.810 1.00 87.81 81 TYR A O 1
ATOM 602 N N . PHE A 1 82 ? 2.136 -7.738 -9.264 1.00 91.00 82 PHE A N 1
ATOM 603 C CA . PHE A 1 82 ? 1.880 -8.272 -7.930 1.00 91.00 82 PHE A CA 1
ATOM 604 C C . PHE A 1 82 ? 1.106 -7.277 -7.052 1.00 91.00 82 PHE A C 1
ATOM 606 O O . PHE A 1 82 ? 0.085 -7.636 -6.464 1.00 91.00 82 PHE A O 1
ATOM 613 N N . GLY A 1 83 ? 1.534 -6.010 -7.028 1.00 88.56 83 GLY A N 1
ATOM 614 C CA . GLY A 1 83 ? 0.817 -4.941 -6.331 1.00 88.56 83 GLY A CA 1
ATOM 615 C C . GLY A 1 83 ? -0.601 -4.735 -6.869 1.00 88.56 83 GLY A C 1
ATOM 616 O O . GLY A 1 83 ? -1.542 -4.635 -6.084 1.00 88.56 83 GLY A O 1
ATOM 617 N N . ALA A 1 84 ? -0.777 -4.752 -8.195 1.00 87.31 84 ALA A N 1
ATOM 618 C CA . ALA A 1 84 ? -2.089 -4.616 -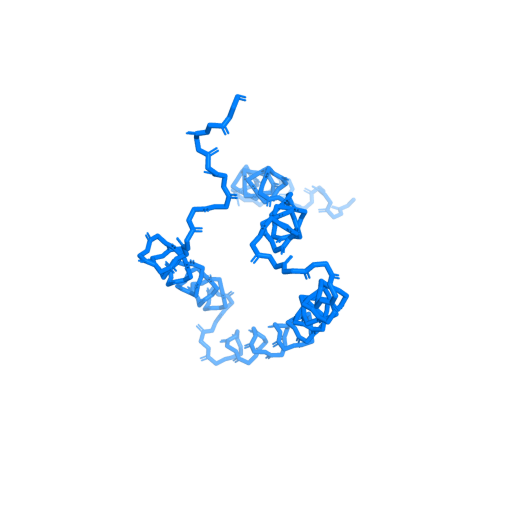8.827 1.00 87.31 84 ALA A CA 1
ATOM 619 C C . ALA A 1 84 ? -3.052 -5.758 -8.451 1.00 87.31 84 ALA A C 1
ATOM 621 O O . ALA A 1 84 ? -4.220 -5.502 -8.160 1.00 87.31 84 ALA A O 1
ATOM 622 N N . ILE A 1 85 ? -2.568 -7.005 -8.395 1.00 92.50 85 ILE A N 1
ATOM 623 C CA . ILE A 1 85 ? -3.370 -8.164 -7.967 1.00 92.50 85 ILE A CA 1
ATOM 624 C C . ILE A 1 85 ? -3.7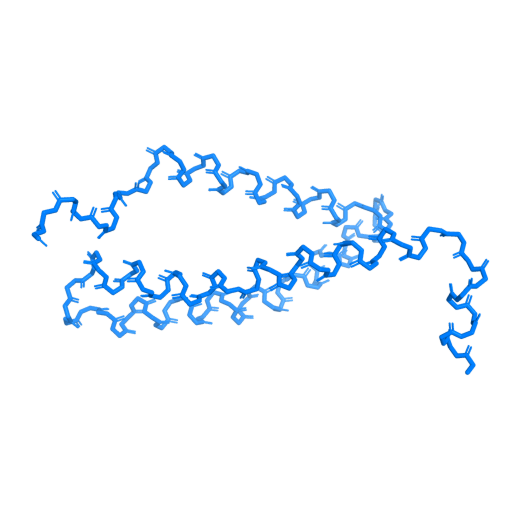93 -8.014 -6.504 1.00 92.50 85 ILE A C 1
ATOM 626 O O . ILE A 1 85 ? -4.964 -8.207 -6.184 1.00 92.50 85 ILE A O 1
ATOM 630 N N . ILE A 1 86 ? -2.871 -7.629 -5.615 1.00 90.94 86 ILE A N 1
ATOM 631 C CA . ILE A 1 86 ? -3.190 -7.402 -4.198 1.00 90.94 86 ILE A CA 1
ATOM 632 C C . ILE A 1 86 ? -4.224 -6.283 -4.044 1.00 90.94 86 ILE A C 1
ATOM 634 O O . ILE A 1 86 ? -5.167 -6.423 -3.265 1.00 90.94 86 ILE A O 1
ATOM 638 N N . ALA A 1 87 ? -4.076 -5.182 -4.782 1.00 87.62 87 ALA A N 1
ATOM 639 C CA . ALA A 1 87 ? -5.036 -4.083 -4.760 1.00 87.62 87 ALA A CA 1
ATOM 640 C C . ALA A 1 87 ? -6.426 -4.538 -5.233 1.00 87.62 87 ALA A C 1
ATOM 642 O O . ALA A 1 87 ? -7.425 -4.240 -4.580 1.00 87.62 87 ALA A O 1
ATOM 643 N N . LEU A 1 88 ? -6.490 -5.325 -6.312 1.00 90.56 88 LEU A N 1
ATOM 644 C CA . LEU A 1 88 ? -7.743 -5.867 -6.835 1.00 90.56 88 LEU A CA 1
ATOM 645 C C . LEU A 1 88 ? -8.420 -6.817 -5.837 1.00 90.56 88 LEU A C 1
ATOM 647 O O . LEU A 1 88 ? 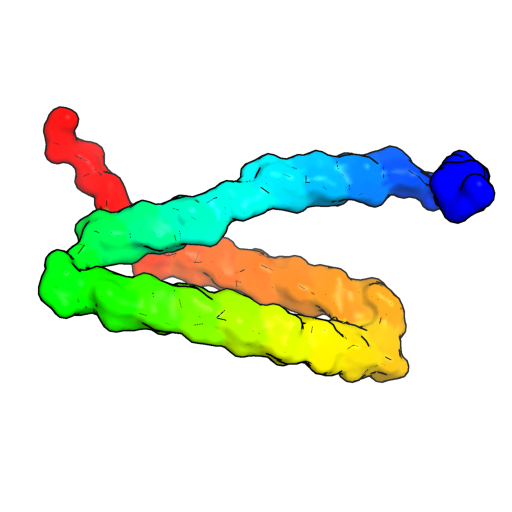-9.624 -6.719 -5.617 1.00 90.56 88 LEU A O 1
ATOM 651 N N . LEU A 1 89 ? -7.653 -7.700 -5.192 1.00 92.94 89 LEU A N 1
ATOM 652 C CA . LEU A 1 89 ? -8.173 -8.597 -4.158 1.00 92.94 89 LEU A CA 1
ATOM 653 C C . LEU A 1 89 ? -8.716 -7.821 -2.953 1.00 92.94 89 LEU A C 1
ATOM 655 O O . LEU A 1 89 ? -9.796 -8.146 -2.466 1.00 92.94 89 LEU A O 1
ATOM 659 N N . ASN A 1 90 ? -8.018 -6.771 -2.510 1.00 87.94 90 ASN A N 1
ATOM 660 C CA . ASN A 1 90 ? -8.506 -5.900 -1.438 1.00 87.94 90 ASN A CA 1
ATOM 661 C C . ASN A 1 90 ? -9.779 -5.148 -1.839 1.00 87.94 90 ASN A C 1
ATOM 663 O O . ASN A 1 90 ? -10.681 -5.015 -1.019 1.00 87.94 90 ASN A O 1
ATOM 667 N N . MET A 1 91 ? -9.884 -4.697 -3.091 1.00 87.38 91 MET A N 1
ATOM 668 C CA . MET A 1 91 ? -11.095 -4.052 -3.605 1.00 87.38 91 MET A CA 1
ATOM 669 C C . MET A 1 91 ? -12.288 -5.014 -3.595 1.00 87.38 91 MET A C 1
ATOM 671 O O . MET A 1 91 ? -13.358 -4.658 -3.109 1.00 87.38 91 MET A O 1
ATOM 675 N N . ILE A 1 92 ? -12.097 -6.241 -4.089 1.00 92.31 92 ILE A N 1
ATOM 676 C CA . ILE A 1 92 ? -13.134 -7.282 -4.087 1.00 92.31 92 ILE A CA 1
ATOM 677 C C . ILE A 1 92 ? -13.544 -7.613 -2.650 1.00 92.31 92 ILE A C 1
ATOM 679 O O . ILE A 1 92 ? -14.731 -7.660 -2.339 1.00 92.31 92 ILE A O 1
ATOM 683 N N . TYR A 1 93 ? -12.571 -7.808 -1.760 1.00 89.62 93 TYR A N 1
ATOM 684 C CA . TYR A 1 93 ? -12.840 -8.082 -0.353 1.00 89.62 93 TYR A CA 1
ATOM 685 C C . TYR A 1 93 ? -13.608 -6.934 0.314 1.00 89.62 93 TYR A C 1
ATOM 687 O O . TYR A 1 93 ? -14.614 -7.174 0.976 1.00 89.62 93 TYR A O 1
ATOM 695 N N . GLY A 1 94 ? -13.176 -5.691 0.093 1.00 87.00 94 GLY A N 1
ATOM 696 C CA . GLY A 1 94 ? -13.846 -4.500 0.607 1.00 87.00 94 GLY A CA 1
ATOM 697 C C . GLY A 1 94 ? -15.294 -4.409 0.136 1.00 87.00 94 GLY A C 1
ATOM 698 O O . GLY A 1 94 ? -16.184 -4.195 0.950 1.00 87.00 94 GLY A O 1
ATOM 699 N N . TYR A 1 95 ? -15.541 -4.676 -1.146 1.00 86.50 95 TYR A N 1
ATOM 700 C CA . TYR A 1 95 ? -16.883 -4.652 -1.727 1.00 86.50 95 TYR A CA 1
ATOM 701 C C . TYR A 1 95 ? -17.854 -5.656 -1.080 1.00 86.50 95 TYR A C 1
ATOM 703 O O . TYR A 1 95 ? -19.028 -5.340 -0.915 1.00 86.50 95 TYR A O 1
ATOM 711 N N . PHE A 1 96 ? -17.388 -6.853 -0.702 1.00 88.00 96 PHE A N 1
ATOM 712 C CA . PHE A 1 96 ? -18.256 -7.890 -0.125 1.00 88.00 96 PHE A CA 1
ATOM 713 C C . PHE A 1 96 ? -18.345 -7.869 1.406 1.00 88.00 96 PHE A C 1
ATOM 715 O O . PHE A 1 96 ? -19.366 -8.286 1.951 1.00 88.00 96 PHE A O 1
ATOM 722 N N . PHE A 1 97 ? -17.287 -7.445 2.105 1.00 84.75 97 PHE A N 1
ATOM 723 C CA . PHE A 1 97 ? -17.159 -7.636 3.555 1.00 84.75 97 PHE A CA 1
ATOM 724 C C . PHE A 1 97 ? -17.088 -6.343 4.372 1.00 84.75 97 PHE A C 1
ATOM 726 O O . PHE A 1 97 ? -17.251 -6.422 5.592 1.00 84.75 97 PHE A O 1
ATOM 733 N N . MET A 1 98 ? -16.827 -5.171 3.774 1.00 80.19 98 MET A N 1
ATOM 734 C CA . MET A 1 98 ? -16.800 -3.933 4.562 1.00 80.19 98 MET A CA 1
ATOM 735 C C . MET A 1 98 ? -18.225 -3.452 4.857 1.00 80.19 98 MET A C 1
ATOM 737 O O . MET A 1 98 ? -18.990 -3.224 3.920 1.00 80.19 98 MET A O 1
ATOM 741 N N . PRO A 1 99 ? -18.598 -3.290 6.142 1.00 72.56 99 PRO A N 1
ATOM 742 C CA . PRO A 1 99 ? -19.852 -2.647 6.499 1.00 72.56 99 PRO A CA 1
ATOM 743 C C . PRO A 1 99 ? -19.852 -1.188 6.043 1.00 72.56 99 PRO A C 1
ATOM 745 O O . PRO A 1 99 ? -18.823 -0.518 6.018 1.00 72.56 99 PRO A O 1
ATOM 748 N N . GLU A 1 100 ? -21.024 -0.683 5.694 1.00 74.44 100 GLU A N 1
ATOM 749 C CA . GLU A 1 100 ? -21.177 0.705 5.282 1.00 74.44 100 GLU A CA 1
ATOM 750 C C . GLU A 1 100 ? -20.882 1.639 6.469 1.00 74.44 100 GLU A C 1
ATOM 752 O O . GLU A 1 100 ? -21.472 1.499 7.541 1.00 74.44 100 GLU A O 1
ATOM 757 N N . SER A 1 101 ? -19.922 2.560 6.315 1.00 70.00 101 SER A N 1
ATOM 758 C CA . SER A 1 101 ? -19.510 3.451 7.413 1.00 70.00 101 SER A CA 1
ATOM 759 C C . SER A 1 101 ? -20.478 4.596 7.663 1.00 70.00 101 SER A C 1
ATOM 761 O O . SER A 1 101 ? -20.552 5.095 8.782 1.00 70.00 101 SER A O 1
ATOM 763 N N . LEU A 1 102 ? -21.229 5.013 6.641 1.00 63.25 102 LEU A N 1
ATOM 764 C CA . LEU A 1 102 ? -22.261 6.031 6.772 1.00 63.25 102 LEU A CA 1
ATOM 765 C C . LEU A 1 102 ? -23.633 5.359 6.751 1.00 63.25 102 LEU A C 1
ATOM 767 O O . LEU A 1 102 ? -24.052 4.827 5.731 1.00 63.25 102 LEU A O 1
ATOM 771 N N . ASN A 1 103 ? -24.376 5.451 7.852 1.00 53.62 103 ASN A N 1
ATOM 772 C CA . ASN A 1 103 ? -25.821 5.288 7.759 1.00 53.62 103 ASN A CA 1
ATOM 773 C C . ASN A 1 103 ? -26.367 6.452 6.916 1.00 53.62 103 ASN A C 1
ATOM 775 O O . ASN A 1 103 ? -26.233 7.610 7.321 1.00 53.62 103 ASN A O 1
ATOM 779 N N . GLU A 1 104 ? -27.02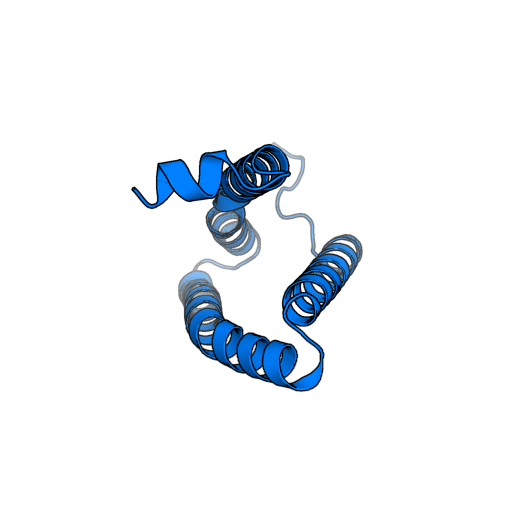9 6.166 5.793 1.00 55.53 104 GLU A N 1
ATOM 780 C CA . GLU A 1 104 ? -27.995 7.086 5.180 1.00 55.53 104 GLU A CA 1
ATOM 781 C C . GLU A 1 104 ? -29.122 7.361 6.195 1.00 55.53 104 GLU A C 1
ATOM 783 O O . GLU A 1 104 ? -30.165 6.712 6.161 1.00 55.53 104 GLU A O 1
ATOM 788 N N . LYS A 1 105 ? -28.894 8.250 7.173 1.00 47.47 105 LYS A N 1
ATOM 789 C CA . LYS A 1 105 ? -29.911 8.947 7.984 1.00 47.47 105 LYS A CA 1
ATOM 790 C C . LYS A 1 105 ? -29.254 9.847 9.035 1.00 47.47 105 LYS A C 1
ATOM 792 O O . LYS A 1 105 ? -29.025 9.433 10.172 1.00 47.47 105 LYS A O 1
ATOM 797 N N . LYS A 1 106 ? -29.101 11.123 8.692 1.00 36.81 106 LYS A N 1
ATOM 798 C CA . LYS A 1 106 ? -30.027 12.155 9.181 1.00 36.81 106 LYS A CA 1
ATOM 799 C C . LYS A 1 106 ? -29.919 13.430 8.362 1.00 36.81 106 LYS A C 1
ATOM 801 O O . LYS A 1 106 ? -28.784 13.915 8.196 1.00 36.81 106 LYS A O 1
#

Organism: NCBI:txid1265820

pLDDT: mean 82.38, std 11.93, range [36.81, 93.94]

Sequence (106 aa):
MGFFVFGIGGALWVLFAGRIIEGITGGSISTIFAYFADITPPEQRTKYFGWVSAMAGAGSIMGPTIGGLLATNFGYTAPLYFGAIIALLNMIYGYFFMPESLNEKK

Secondary structure (DSSP, 8-state):
-HHHHHHHSTTHHHHHHHHHHHHHHTTHHHHHHHHHHHHS-HHHHHHHHHHHHHHHHHHHHHHHHHHHHHHHHH-TTHHHHHHHHHHHHHHHHHHHHPPPSS-S--